Protein AF-0000000067534290 (afdb_homodimer)

Sequence (126 aa):
MSEEKEEIRYILKFYFKKGKNATQAAKKICDVYGHDAVSIRVAQIWFKRFQSGNFNVKDTPRSMSEEKEEIRYILKFYFKKGKNATQAAKKICDVYGHDAVSIRVAQIWFKRFQSGNFNVKDTPRS

Structure (mmCIF, N/CA/C/O backbone):
data_AF-0000000067534290-model_v1
#
loop_
_entity.id
_entity.type
_entity.pdbx_description
1 polymer 'Mos1 transposase HTH domain-containing protein'
#
loop_
_atom_site.group_PDB
_atom_site.id
_atom_site.type_symbol
_atom_site.label_atom_id
_atom_site.label_alt_id
_atom_site.label_comp_id
_atom_site.label_asym_id
_atom_site.label_entity_id
_atom_site.label_seq_id
_atom_site.pdbx_PDB_ins_code
_atom_site.Cartn_x
_atom_site.Cartn_y
_atom_site.Cartn_z
_atom_site.occupancy
_atom_site.B_iso_or_equiv
_atom_site.auth_seq_id
_atom_site.auth_comp_id
_atom_site.auth_asym_id
_atom_site.auth_atom_id
_atom_site.pdbx_PDB_model_num
ATOM 1 N N . MET A 1 1 ? -15.414 -7.402 -4.902 1 58.47 1 MET A N 1
ATOM 2 C CA . MET A 1 1 ? -14 -7.695 -4.723 1 58.47 1 MET A CA 1
ATOM 3 C C . MET A 1 1 ? -13.594 -7.57 -3.258 1 58.47 1 MET A C 1
ATOM 5 O O . MET A 1 1 ? -14.195 -6.789 -2.514 1 58.47 1 MET A O 1
ATOM 9 N N . SER A 1 2 ? -12.75 -8.578 -2.744 1 80.06 2 SER A N 1
ATOM 10 C CA . SER A 1 2 ? -12.438 -8.578 -1.319 1 80.06 2 SER A CA 1
ATOM 11 C C . SER A 1 2 ? -11.516 -7.418 -0.954 1 80.06 2 SER A C 1
ATOM 13 O O . SER A 1 2 ? -10.711 -6.973 -1.777 1 80.06 2 SER A O 1
ATOM 15 N N . GLU A 1 3 ? -11.789 -6.672 0.042 1 82.81 3 GLU A N 1
ATOM 16 C CA . GLU A 1 3 ? -10.984 -5.578 0.58 1 82.81 3 GLU A CA 1
ATOM 17 C C . GLU A 1 3 ? -9.5 -5.957 0.629 1 82.81 3 GLU A C 1
ATOM 19 O O . GLU A 1 3 ? -8.633 -5.109 0.409 1 82.81 3 GLU A O 1
ATOM 24 N N . GLU A 1 4 ? -9.273 -7.227 0.744 1 88.12 4 GLU A N 1
ATOM 25 C CA . GLU A 1 4 ? -7.898 -7.703 0.826 1 88.12 4 GLU A CA 1
ATOM 26 C C . GLU A 1 4 ? -7.215 -7.66 -0.538 1 88.12 4 GLU A C 1
ATOM 28 O O . GLU A 1 4 ? -6.043 -7.289 -0.638 1 88.12 4 GLU A O 1
ATOM 33 N N . LYS A 1 5 ? -7.961 -7.969 -1.525 1 89.88 5 LYS A N 1
ATOM 34 C CA . LYS A 1 5 ? -7.41 -7.934 -2.879 1 89.88 5 LYS A CA 1
ATOM 35 C C . LYS A 1 5 ? -7.117 -6.5 -3.316 1 89.88 5 LYS A C 1
ATOM 37 O O . LYS A 1 5 ? -6.07 -6.23 -3.914 1 89.88 5 LYS A O 1
ATOM 42 N N . GLU A 1 6 ? -8.008 -5.672 -2.99 1 90.25 6 GLU A N 1
ATOM 43 C CA . GLU A 1 6 ? -7.82 -4.262 -3.311 1 90.25 6 GLU A CA 1
ATOM 44 C C . GLU A 1 6 ? -6.602 -3.691 -2.59 1 90.25 6 GLU A C 1
ATOM 46 O O . GLU A 1 6 ? -5.82 -2.943 -3.18 1 90.25 6 GLU A O 1
ATOM 51 N N . GLU A 1 7 ? -6.473 -4.09 -1.356 1 93.19 7 GLU A N 1
ATOM 52 C CA . GLU A 1 7 ? -5.332 -3.654 -0.555 1 93.19 7 GLU A CA 1
ATOM 53 C C . GLU A 1 7 ? -4.012 -4.082 -1.194 1 93.19 7 GLU A C 1
ATOM 55 O O . GLU A 1 7 ? -3.098 -3.271 -1.349 1 93.19 7 GLU A O 1
ATOM 60 N N . ILE A 1 8 ? -3.994 -5.301 -1.643 1 95.19 8 ILE A N 1
ATOM 61 C CA . ILE A 1 8 ? -2.789 -5.855 -2.248 1 95.19 8 ILE A CA 1
ATOM 62 C C . ILE A 1 8 ? -2.469 -5.105 -3.539 1 95.19 8 ILE A C 1
ATOM 64 O O . ILE A 1 8 ? -1.307 -4.793 -3.811 1 95.19 8 ILE A O 1
ATOM 68 N N . ARG A 1 9 ? -3.467 -4.785 -4.273 1 95.25 9 ARG A N 1
ATOM 69 C CA . ARG A 1 9 ? -3.262 -4.109 -5.551 1 95.25 9 ARG A CA 1
ATOM 70 C C . ARG A 1 9 ? -2.721 -2.697 -5.344 1 95.25 9 ARG A C 1
ATOM 72 O O . ARG A 1 9 ? -1.865 -2.238 -6.102 1 95.25 9 ARG A O 1
ATOM 79 N N . TYR A 1 10 ? -3.148 -2.016 -4.352 1 95.31 10 TYR A N 1
ATOM 80 C CA . TYR A 1 10 ? -2.637 -0.687 -4.035 1 95.31 10 TYR A CA 1
ATOM 81 C C . TYR A 1 10 ? -1.177 -0.752 -3.604 1 95.31 10 TYR A C 1
ATOM 83 O O . TYR A 1 10 ? -0.377 0.114 -3.965 1 95.31 10 TYR A O 1
ATOM 91 N N . ILE A 1 11 ? -0.901 -1.758 -2.883 1 97 11 ILE A N 1
ATOM 92 C CA . ILE A 1 11 ? 0.476 -1.912 -2.428 1 97 11 ILE A CA 1
ATOM 93 C C . ILE A 1 11 ? 1.379 -2.236 -3.615 1 97 11 ILE A C 1
ATOM 95 O O . ILE A 1 11 ? 2.496 -1.724 -3.711 1 97 11 ILE A O 1
ATOM 99 N N . LEU A 1 12 ? 0.869 -3.047 -4.516 1 97.56 12 LEU A N 1
ATOM 100 C CA . LEU A 1 12 ? 1.621 -3.334 -5.73 1 97.56 12 LEU A CA 1
ATOM 101 C C . LEU A 1 12 ? 1.874 -2.059 -6.527 1 97.56 12 LEU A C 1
ATOM 103 O O . LEU A 1 12 ? 2.98 -1.842 -7.027 1 97.56 12 LEU A O 1
ATOM 107 N N . LYS A 1 13 ? 0.875 -1.287 -6.598 1 96.69 13 LYS A N 1
ATOM 108 C CA . LYS A 1 13 ? 1.002 -0.016 -7.305 1 96.69 13 LYS A CA 1
ATOM 109 C C . LYS A 1 13 ? 2.068 0.866 -6.66 1 96.69 13 LYS A C 1
ATOM 111 O O . LYS A 1 13 ? 2.895 1.459 -7.359 1 96.69 13 LYS A O 1
ATOM 116 N N . PHE A 1 14 ? 2.113 0.908 -5.395 1 96.62 14 PHE A N 1
ATOM 117 C CA . PHE A 1 14 ? 3.086 1.685 -4.633 1 96.62 14 PHE A CA 1
ATOM 118 C C . PHE A 1 14 ? 4.508 1.239 -4.957 1 96.62 14 PHE A C 1
ATOM 120 O O . PHE A 1 14 ? 5.383 2.07 -5.211 1 96.62 14 PHE A O 1
ATOM 127 N N . TYR A 1 15 ? 4.691 -0.049 -5 1 97.69 15 TYR A N 1
ATOM 128 C CA . TYR A 1 15 ? 6.027 -0.564 -5.27 1 97.69 15 TYR A CA 1
ATOM 129 C C . TYR A 1 15 ? 6.406 -0.36 -6.73 1 97.69 15 TYR A C 1
ATOM 131 O O . TYR A 1 15 ? 7.578 -0.147 -7.051 1 97.69 15 TYR A O 1
ATOM 139 N N . PHE A 1 16 ? 5.418 -0.405 -7.562 1 97.5 16 PHE A N 1
ATOM 140 C CA . PHE A 1 16 ? 5.688 -0.1 -8.969 1 97.5 16 PHE A CA 1
ATOM 141 C C . PHE A 1 16 ? 6.191 1.329 -9.117 1 97.5 16 PHE A C 1
ATOM 143 O O . PHE A 1 16 ? 7.203 1.565 -9.781 1 97.5 16 PHE A O 1
ATOM 150 N N . LYS A 1 17 ? 5.539 2.207 -8.391 1 96.12 17 LYS A N 1
ATOM 151 C CA . LYS A 1 17 ? 5.914 3.615 -8.469 1 96.12 17 LYS A CA 1
ATOM 152 C C . LYS A 1 17 ? 7.258 3.863 -7.785 1 96.12 17 LYS A C 1
ATOM 154 O O . LYS A 1 17 ? 7.992 4.773 -8.164 1 96.12 17 LYS A O 1
ATOM 159 N N . LYS A 1 18 ? 7.492 3.08 -6.824 1 96.38 18 LYS A N 1
ATOM 160 C CA . LYS A 1 18 ? 8.75 3.201 -6.102 1 96.38 18 LYS A CA 1
ATOM 161 C C . LYS A 1 18 ? 9.922 2.693 -6.941 1 96.38 18 LYS A C 1
ATOM 163 O O . LYS A 1 18 ? 11.086 2.93 -6.609 1 96.38 18 LYS A O 1
ATOM 168 N N . GLY A 1 19 ? 9.594 1.912 -7.961 1 96.56 19 GLY A N 1
ATOM 169 C CA . GLY A 1 19 ? 10.633 1.447 -8.867 1 96.56 19 GLY A CA 1
ATOM 170 C C . GLY A 1 19 ? 11.078 0.025 -8.586 1 96.56 19 GLY A C 1
ATOM 171 O O . GLY A 1 19 ? 12.156 -0.389 -9.016 1 96.56 19 GLY A O 1
ATOM 172 N N . LYS A 1 20 ? 10.32 -0.656 -7.82 1 97.25 20 LYS A N 1
ATOM 173 C CA . LYS A 1 20 ? 10.617 -2.064 -7.578 1 97.25 20 LYS A CA 1
ATOM 174 C C . LYS A 1 20 ? 10.078 -2.943 -8.703 1 97.25 20 LYS A C 1
ATOM 176 O O . LYS A 1 20 ? 9.242 -2.502 -9.492 1 97.25 20 LYS A O 1
ATOM 181 N N . ASN A 1 21 ? 10.641 -4.207 -8.766 1 97.81 21 ASN A N 1
ATOM 182 C CA . ASN A 1 21 ? 10.078 -5.145 -9.734 1 97.81 21 ASN A CA 1
ATOM 183 C C . ASN A 1 21 ? 9.016 -6.039 -9.094 1 97.81 21 ASN A C 1
ATOM 185 O O . ASN A 1 21 ? 8.812 -6 -7.879 1 97.81 21 ASN A O 1
ATOM 189 N N . ALA A 1 22 ? 8.328 -6.789 -9.875 1 97.94 22 ALA A N 1
ATOM 190 C CA . ALA A 1 22 ? 7.188 -7.586 -9.43 1 97.94 22 ALA A CA 1
ATOM 191 C C . ALA A 1 22 ? 7.609 -8.609 -8.383 1 97.94 22 ALA A C 1
ATOM 193 O O . ALA A 1 22 ? 6.895 -8.844 -7.406 1 97.94 22 ALA A O 1
ATOM 194 N N . THR A 1 23 ? 8.75 -9.172 -8.578 1 98.31 23 THR A N 1
ATOM 195 C CA . THR A 1 23 ? 9.242 -10.195 -7.66 1 98.31 23 THR A CA 1
ATOM 196 C C . THR A 1 23 ? 9.547 -9.586 -6.293 1 98.31 23 THR A C 1
ATOM 198 O O . THR A 1 23 ? 9.156 -10.141 -5.262 1 98.31 23 THR A O 1
ATOM 201 N N . GLN A 1 24 ? 10.172 -8.531 -6.266 1 98.25 24 GLN A N 1
ATOM 202 C CA . GLN A 1 24 ? 10.484 -7.832 -5.02 1 98.25 24 GLN A CA 1
ATOM 203 C C . GLN A 1 24 ? 9.219 -7.395 -4.301 1 98.25 24 GLN A C 1
ATOM 205 O O . GLN A 1 24 ? 9.109 -7.531 -3.08 1 98.25 24 GLN A O 1
ATOM 210 N N . ALA A 1 25 ? 8.336 -6.875 -5.109 1 98.12 25 ALA A N 1
ATOM 211 C CA . ALA A 1 25 ? 7.082 -6.41 -4.527 1 98.12 25 ALA A CA 1
ATOM 212 C C . ALA A 1 25 ? 6.32 -7.562 -3.871 1 98.12 25 ALA A C 1
ATOM 214 O O . ALA A 1 25 ? 5.852 -7.438 -2.738 1 98.12 25 ALA A O 1
ATOM 215 N N . ALA A 1 26 ? 6.23 -8.695 -4.551 1 97.94 26 ALA A N 1
ATOM 216 C CA . ALA A 1 26 ? 5.543 -9.867 -4.02 1 97.94 26 ALA A CA 1
ATOM 217 C C . ALA A 1 26 ? 6.191 -10.344 -2.725 1 97.94 26 ALA A C 1
ATOM 219 O O . ALA A 1 26 ? 5.5 -10.672 -1.757 1 97.94 26 ALA A O 1
ATOM 220 N N . LYS A 1 27 ? 7.441 -10.328 -2.715 1 97.81 27 LYS A N 1
ATOM 221 C CA . LYS A 1 27 ? 8.172 -10.75 -1.522 1 97.81 27 LYS A CA 1
ATOM 222 C C . LYS A 1 27 ? 7.875 -9.828 -0.343 1 97.81 27 LYS A C 1
ATOM 224 O O . LYS A 1 27 ? 7.617 -10.297 0.768 1 97.81 27 LYS A O 1
ATOM 229 N N . LYS A 1 28 ? 7.922 -8.578 -0.582 1 97.06 28 LYS A N 1
ATOM 230 C CA . LYS A 1 28 ? 7.684 -7.602 0.477 1 97.06 28 LYS A CA 1
ATOM 231 C C . LYS A 1 28 ? 6.273 -7.73 1.039 1 97.06 28 LYS A C 1
ATOM 233 O O . LYS A 1 28 ? 6.066 -7.609 2.248 1 97.06 28 LYS A O 1
ATOM 238 N N . ILE A 1 29 ? 5.359 -7.945 0.169 1 97.5 29 ILE A N 1
ATOM 239 C CA . ILE A 1 29 ? 3.971 -8.102 0.592 1 97.5 29 ILE A CA 1
ATOM 240 C C . ILE A 1 29 ? 3.82 -9.391 1.396 1 97.5 29 ILE A C 1
ATOM 242 O O . ILE A 1 29 ? 3.182 -9.398 2.451 1 97.5 29 ILE A O 1
ATOM 246 N N . CYS A 1 30 ? 4.43 -10.461 0.954 1 97.75 30 CYS A N 1
ATOM 247 C CA . CYS A 1 30 ? 4.344 -11.742 1.641 1 97.75 30 CYS A CA 1
ATOM 248 C C . CYS A 1 30 ? 5.02 -11.68 3.006 1 97.75 30 CYS A C 1
ATOM 250 O O . CYS A 1 30 ? 4.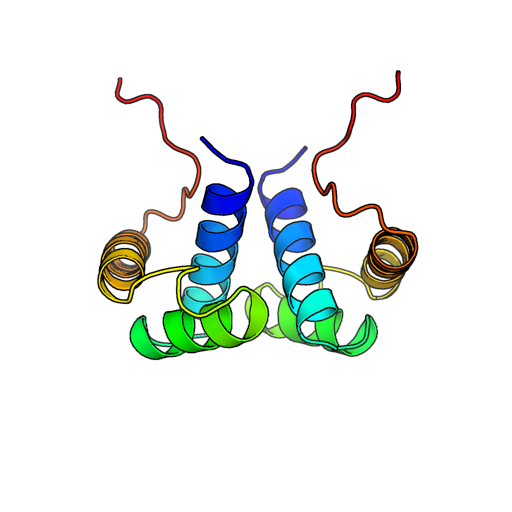59 -12.344 3.947 1 97.75 30 CYS A O 1
ATOM 252 N N . ASP A 1 31 ? 6.023 -10.852 3.064 1 97 31 ASP A N 1
ATOM 253 C CA . ASP A 1 31 ? 6.707 -10.672 4.34 1 97 31 ASP A CA 1
ATOM 254 C C . ASP A 1 31 ? 5.762 -10.094 5.391 1 97 31 ASP A C 1
ATOM 256 O O . ASP A 1 31 ? 5.918 -10.359 6.586 1 97 31 ASP A O 1
ATOM 260 N N . VAL A 1 32 ? 4.805 -9.367 4.973 1 96.31 32 VAL A N 1
ATOM 261 C CA . VAL A 1 32 ? 3.924 -8.656 5.891 1 96.31 32 VAL A CA 1
ATOM 262 C C . VAL A 1 32 ? 2.621 -9.438 6.066 1 96.31 32 VAL A C 1
ATOM 264 O O . VAL A 1 32 ? 2.148 -9.625 7.188 1 96.31 32 VAL A O 1
ATOM 267 N N . TYR A 1 33 ? 2.086 -9.992 5.012 1 95.69 33 TYR A N 1
ATOM 268 C CA . TYR A 1 33 ? 0.741 -10.555 5.047 1 95.69 33 TYR A CA 1
ATOM 269 C C . TYR A 1 33 ? 0.788 -12.078 5.047 1 95.69 33 TYR A C 1
ATOM 271 O O . TYR A 1 33 ? -0.23 -12.734 5.273 1 95.69 33 TYR A O 1
ATOM 279 N N . GLY A 1 34 ? 1.915 -12.617 4.754 1 94.88 34 GLY A N 1
ATOM 280 C CA . GLY A 1 34 ? 2.053 -14.062 4.707 1 94.88 34 GLY A CA 1
ATOM 281 C C . GLY A 1 34 ? 2.449 -14.578 3.338 1 94.88 34 GLY A C 1
ATOM 282 O O . GLY A 1 34 ? 2.197 -13.922 2.324 1 94.88 34 GLY A O 1
ATOM 283 N N . HIS A 1 35 ? 2.867 -15.75 3.246 1 92.12 35 HIS A N 1
ATOM 284 C CA . HIS A 1 35 ? 3.475 -16.312 2.047 1 92.12 35 HIS A CA 1
ATOM 285 C C . HIS A 1 35 ? 2.439 -16.5 0.941 1 92.12 35 HIS A C 1
ATOM 287 O O . HIS A 1 35 ? 2.779 -16.484 -0.244 1 92.12 35 HIS A O 1
ATOM 293 N N . ASP A 1 36 ? 1.196 -16.484 1.298 1 93.06 36 ASP A N 1
ATOM 294 C CA . ASP A 1 36 ? 0.162 -16.766 0.307 1 93.06 36 ASP A CA 1
ATOM 295 C C . ASP A 1 36 ? -0.613 -15.5 -0.051 1 93.06 36 ASP A C 1
ATOM 297 O O . ASP A 1 36 ? -1.664 -15.57 -0.692 1 93.06 36 AS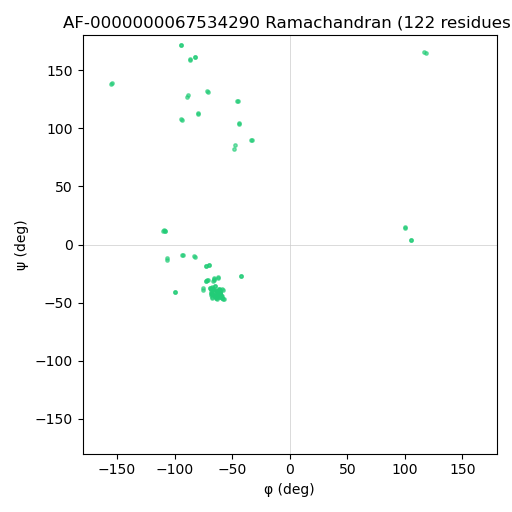P A O 1
ATOM 301 N N . ALA A 1 37 ? -0.047 -14.406 0.405 1 95.44 37 ALA A N 1
ATOM 302 C CA . ALA A 1 37 ? -0.779 -13.156 0.201 1 95.44 37 ALA A CA 1
ATOM 303 C C . ALA A 1 37 ? -0.879 -12.812 -1.282 1 95.44 37 ALA A C 1
ATOM 305 O O . ALA A 1 37 ? -1.924 -12.352 -1.752 1 95.44 37 ALA A O 1
ATOM 306 N N . VAL A 1 38 ? 0.201 -12.953 -2.066 1 96.94 38 VAL A N 1
ATOM 307 C CA . VAL A 1 38 ? 0.198 -12.68 -3.5 1 96.94 38 VAL A CA 1
ATOM 308 C C . VAL A 1 38 ? 1.288 -13.5 -4.184 1 96.94 38 VAL A C 1
ATOM 310 O O . VAL A 1 38 ? 2.395 -13.633 -3.658 1 96.94 38 VAL A O 1
ATOM 313 N N . SER A 1 39 ? 0.939 -14.016 -5.312 1 97.19 39 SER A N 1
ATOM 314 C CA . SER A 1 39 ? 1.923 -14.75 -6.102 1 97.19 39 SER A CA 1
ATOM 315 C C . SER A 1 39 ? 2.719 -13.812 -7.004 1 97.19 39 SER A C 1
ATOM 317 O O . SER A 1 39 ? 2.246 -12.727 -7.348 1 97.19 39 SER A O 1
ATOM 319 N N . ILE A 1 40 ? 3.781 -14.297 -7.363 1 97.31 40 ILE A N 1
ATOM 320 C CA . ILE A 1 40 ? 4.609 -13.555 -8.305 1 97.31 40 ILE A CA 1
ATOM 321 C C . ILE A 1 40 ? 3.85 -13.352 -9.617 1 97.31 40 ILE A C 1
ATOM 323 O O . ILE A 1 40 ? 3.91 -12.281 -10.219 1 97.31 40 ILE A O 1
ATOM 327 N N . ARG A 1 41 ? 3.137 -14.375 -10.008 1 97.38 41 ARG A N 1
ATOM 328 C CA . ARG A 1 41 ? 2.359 -14.312 -11.242 1 97.38 41 ARG A CA 1
ATOM 329 C C . ARG A 1 41 ? 1.349 -13.172 -11.188 1 97.38 41 ARG A C 1
ATOM 331 O O . ARG A 1 41 ? 1.25 -12.383 -12.133 1 97.38 41 ARG A O 1
ATOM 338 N N . VAL A 1 42 ? 0.686 -13.078 -10.141 1 96.56 42 VAL A N 1
ATOM 339 C CA . VAL A 1 42 ? -0.309 -12.023 -9.961 1 96.56 42 VAL A CA 1
ATOM 340 C C . VAL A 1 42 ? 0.377 -10.664 -9.953 1 96.56 42 VAL A C 1
ATOM 342 O O . VAL A 1 42 ? -0.069 -9.734 -10.625 1 96.56 42 VAL A O 1
ATOM 345 N N . ALA A 1 43 ? 1.47 -10.586 -9.234 1 97.88 43 ALA A N 1
ATOM 346 C CA . ALA A 1 43 ? 2.213 -9.328 -9.195 1 97.88 43 ALA A CA 1
ATOM 347 C C . ALA A 1 43 ? 2.65 -8.906 -10.594 1 97.88 43 ALA A C 1
ATOM 349 O O . ALA A 1 43 ? 2.545 -7.734 -10.961 1 97.88 43 ALA A O 1
ATOM 350 N N . GLN A 1 44 ? 3.035 -9.844 -11.391 1 98.25 44 GLN A N 1
ATOM 351 C CA . GLN A 1 44 ? 3.496 -9.562 -12.742 1 98.25 44 GLN A CA 1
ATOM 352 C C . GLN A 1 44 ? 2.352 -9.062 -13.617 1 98.25 44 GLN A C 1
ATOM 354 O O . GLN A 1 44 ? 2.543 -8.164 -14.445 1 98.25 44 GLN A O 1
ATOM 359 N N . ILE A 1 45 ? 1.304 -9.68 -13.5 1 97.06 45 ILE A N 1
ATOM 360 C CA . ILE A 1 45 ? 0.137 -9.273 -14.273 1 97.06 45 ILE A CA 1
ATOM 361 C C . ILE A 1 45 ? -0.198 -7.816 -13.984 1 97.06 45 ILE A C 1
ATOM 363 O O . ILE A 1 45 ? -0.389 -7.02 -14.906 1 97.06 45 ILE A O 1
ATOM 367 N N . TRP A 1 46 ? -0.24 -7.41 -12.781 1 96.69 46 TRP A N 1
ATOM 368 C CA . TRP A 1 46 ? -0.575 -6.043 -12.398 1 96.69 46 TRP A CA 1
ATOM 369 C C . TRP A 1 46 ? 0.53 -5.078 -12.812 1 96.69 46 TRP A C 1
ATOM 371 O O . TRP A 1 46 ? 0.253 -3.957 -13.242 1 96.69 46 TRP A O 1
ATOM 381 N N . PHE A 1 47 ? 1.718 -5.5 -12.695 1 97.31 47 PHE A N 1
ATOM 382 C CA . PHE A 1 47 ? 2.828 -4.652 -13.109 1 97.31 47 PHE A CA 1
ATOM 383 C C . PHE A 1 47 ? 2.76 -4.363 -14.602 1 97.31 47 PHE A C 1
ATOM 385 O O . PHE A 1 47 ? 3.088 -3.258 -15.039 1 97.31 47 PHE A O 1
ATOM 392 N N . LYS A 1 48 ? 2.408 -5.371 -15.359 1 97.06 48 LYS A N 1
ATOM 393 C CA . LYS A 1 48 ? 2.23 -5.16 -16.797 1 97.06 48 LYS A CA 1
ATOM 394 C C . LYS A 1 48 ? 1.127 -4.141 -17.062 1 97.06 48 LYS A C 1
ATOM 396 O O . LYS A 1 48 ? 1.266 -3.287 -17.938 1 97.06 48 LYS A O 1
ATOM 401 N N . ARG A 1 49 ? 0.135 -4.23 -16.312 1 95.5 49 ARG A N 1
ATOM 402 C CA . ARG A 1 49 ? -0.96 -3.271 -16.438 1 95.5 49 ARG A CA 1
ATOM 403 C C . ARG A 1 49 ? -0.493 -1.86 -16.094 1 95.5 49 ARG A C 1
ATOM 405 O O . ARG A 1 49 ? -0.808 -0.908 -16.812 1 95.5 49 ARG A O 1
ATOM 412 N N . PHE A 1 50 ? 0.213 -1.729 -15.07 1 96.44 50 PHE A N 1
ATOM 413 C CA . PHE A 1 50 ? 0.729 -0.429 -14.664 1 96.44 50 PHE A CA 1
ATOM 414 C C . PHE A 1 50 ? 1.714 0.112 -15.688 1 96.44 50 PHE A C 1
ATOM 416 O O . PHE A 1 50 ? 1.762 1.319 -15.938 1 96.44 50 PHE A O 1
ATOM 423 N N . GLN A 1 51 ? 2.455 -0.752 -16.266 1 96.5 51 GLN A N 1
ATOM 424 C CA . GLN A 1 51 ? 3.43 -0.367 -17.281 1 96.5 51 GLN A CA 1
ATOM 425 C C . GLN A 1 51 ? 2.742 0.191 -18.531 1 96.5 51 GLN A C 1
ATOM 427 O O . GLN A 1 51 ? 3.287 1.062 -19.203 1 96.5 51 GLN A O 1
ATOM 432 N N . SER A 1 52 ? 1.531 -0.276 -18.766 1 95.75 52 SER A N 1
ATOM 433 C CA . SER A 1 52 ? 0.776 0.168 -19.938 1 95.75 52 SER A CA 1
ATOM 434 C C . SER A 1 52 ? 0.074 1.495 -19.672 1 95.75 52 SER A C 1
ATOM 436 O O . SER A 1 52 ? -0.513 2.086 -20.578 1 95.75 52 SER A O 1
ATOM 438 N N . GLY A 1 53 ? 0.067 1.924 -18.438 1 93.31 53 GLY A N 1
ATOM 439 C CA . GLY A 1 53 ? -0.504 3.215 -18.094 1 93.31 53 GLY A CA 1
ATOM 440 C C . GLY A 1 53 ? -1.855 3.105 -17.406 1 93.31 53 GLY A C 1
ATOM 441 O O . GLY A 1 53 ? -2.494 4.121 -17.125 1 93.31 53 GLY A O 1
ATOM 442 N N . ASN A 1 54 ? -2.217 1.806 -17.172 1 91.94 54 ASN A N 1
ATOM 443 C CA . ASN A 1 54 ? -3.471 1.578 -16.453 1 91.94 54 ASN A CA 1
ATOM 444 C C . ASN A 1 54 ? -3.242 1.414 -14.953 1 91.94 54 ASN A C 1
ATOM 446 O O . ASN A 1 54 ? -2.869 0.333 -14.5 1 91.94 54 ASN A O 1
ATOM 450 N N . PHE A 1 55 ? -3.592 2.348 -14.141 1 90.38 55 PHE A N 1
ATOM 451 C CA . PHE A 1 55 ? -3.318 2.324 -12.711 1 90.38 55 PHE A CA 1
ATOM 452 C C . PHE A 1 55 ? -4.605 2.123 -11.914 1 90.38 55 PHE A C 1
ATOM 454 O O . PHE A 1 55 ? -4.633 2.332 -10.703 1 90.38 55 PHE A O 1
ATOM 461 N N . ASN A 1 56 ? -5.645 1.771 -12.609 1 88.19 56 ASN A N 1
ATOM 462 C CA . ASN A 1 56 ? -6.902 1.526 -11.906 1 88.19 56 ASN A CA 1
ATOM 463 C C . ASN A 1 56 ? -6.918 0.147 -11.258 1 88.19 56 ASN A C 1
ATOM 465 O O . ASN A 1 56 ? -6.863 -0.872 -11.945 1 88.19 56 ASN A O 1
ATOM 469 N N . VAL A 1 57 ? -6.914 0.197 -9.992 1 88.56 57 VAL A N 1
ATOM 470 C CA . VAL A 1 57 ? -6.809 -1.063 -9.266 1 88.56 57 VAL A CA 1
ATOM 471 C C . VAL A 1 57 ? -8.203 -1.593 -8.938 1 88.56 57 VAL A C 1
ATOM 473 O O . VAL A 1 57 ? -8.352 -2.693 -8.406 1 88.56 57 VAL A O 1
ATOM 476 N N . LYS A 1 58 ? -9.266 -0.749 -9.195 1 79.06 58 LYS A N 1
ATOM 477 C CA . LYS A 1 58 ? -10.633 -1.192 -8.922 1 79.06 58 LYS A CA 1
ATOM 478 C C . LYS A 1 58 ? -11.234 -1.899 -10.133 1 79.06 58 LYS A C 1
ATOM 480 O O . LYS A 1 58 ? -10.906 -1.569 -11.273 1 79.06 58 LYS A O 1
ATOM 485 N N . ASP A 1 59 ? -11.781 -3.164 -9.961 1 65.94 59 ASP A N 1
ATOM 486 C CA . ASP A 1 59 ? -12.367 -3.947 -11.047 1 65.94 59 ASP A CA 1
ATOM 487 C C . ASP A 1 59 ? -13.32 -3.098 -11.883 1 65.94 59 ASP A C 1
ATOM 489 O O . ASP A 1 59 ? -14.25 -2.486 -11.352 1 65.94 59 ASP A O 1
ATOM 493 N N . THR A 1 60 ? -12.781 -2.408 -12.836 1 55.03 60 THR A N 1
ATOM 494 C CA . THR A 1 60 ? -13.789 -1.841 -13.734 1 55.03 60 THR A CA 1
ATOM 495 C C . THR A 1 60 ? -14.836 -2.887 -14.102 1 55.03 60 THR A C 1
ATOM 497 O O . THR A 1 60 ? -14.531 -4.078 -14.188 1 55.03 60 THR A O 1
ATOM 500 N N . PRO A 1 61 ? -16.219 -2.527 -13.789 1 50.09 61 PRO A N 1
ATOM 501 C CA . PRO A 1 61 ? -17.219 -3.42 -14.367 1 50.09 61 PRO A CA 1
ATOM 502 C C . PRO A 1 61 ? -16.922 -3.785 -15.82 1 50.09 61 PRO A C 1
ATOM 504 O O . PRO A 1 61 ? -16.422 -2.947 -16.578 1 50.09 61 PRO A O 1
ATOM 507 N N . ARG A 1 62 ? -16.406 -5.039 -16.047 1 45 62 ARG A N 1
ATOM 508 C CA . ARG A 1 62 ? -16.5 -5.414 -17.453 1 45 62 ARG A CA 1
ATOM 509 C C . ARG A 1 62 ? -17.75 -4.84 -18.094 1 45 62 ARG A C 1
ATOM 511 O O . ARG A 1 62 ? -18.859 -5.031 -17.594 1 45 62 ARG A O 1
ATOM 518 N N . SER A 1 63 ? -17.641 -3.625 -18.656 1 36.22 63 SER A N 1
ATOM 519 C CA . SER A 1 63 ? -18.797 -3.43 -19.516 1 36.22 63 SER A CA 1
ATOM 520 C C . SER A 1 63 ? -19.172 -4.719 -20.234 1 36.22 63 SER A C 1
ATOM 522 O O . SER A 1 63 ? -18.297 -5.508 -20.609 1 36.22 63 SER A O 1
ATOM 524 N N . MET B 1 1 ? -15.109 9.523 -1.229 1 58.22 1 MET B N 1
ATOM 525 C CA . MET B 1 1 ? -13.703 9.609 -0.845 1 58.22 1 MET B CA 1
ATOM 526 C C . MET B 1 1 ? -12.797 9.383 -2.049 1 58.22 1 MET B C 1
ATOM 528 O O . MET B 1 1 ? -13.164 8.672 -2.984 1 58.22 1 MET B O 1
ATOM 532 N N . SER B 1 2 ? -11.703 10.258 -2.176 1 79.75 2 SER B N 1
ATOM 533 C CA . SER B 1 2 ? -10.891 10.18 -3.385 1 79.75 2 SER B CA 1
ATOM 534 C C . SER B 1 2 ? -10.047 8.914 -3.404 1 79.75 2 SER B C 1
ATOM 536 O O . SER B 1 2 ? -9.672 8.398 -2.35 1 79.75 2 SER B O 1
ATOM 538 N N . GLU B 1 3 ? -10.016 8.18 -4.445 1 82.81 3 GLU B N 1
ATOM 539 C CA . GLU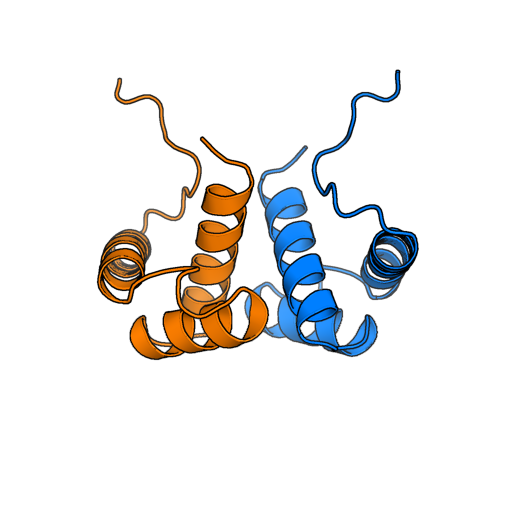 B 1 3 ? -9.203 6.988 -4.668 1 82.81 3 GLU B CA 1
ATOM 540 C C . GLU B 1 3 ? -7.781 7.184 -4.156 1 82.81 3 GLU B C 1
ATOM 542 O O . GLU B 1 3 ? -7.168 6.246 -3.645 1 82.81 3 GLU B O 1
ATOM 547 N N . GLU B 1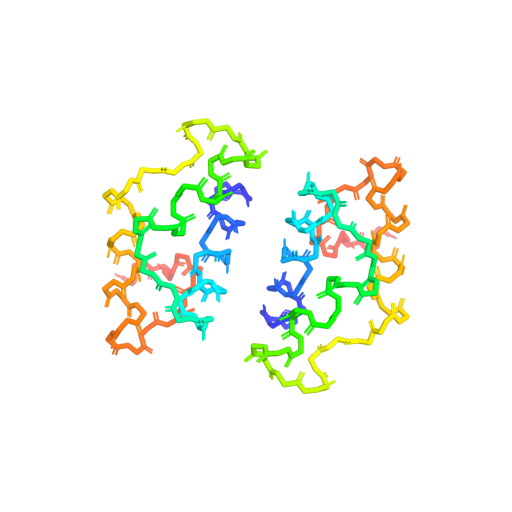 4 ? -7.387 8.414 -4.141 1 87.94 4 GLU B N 1
ATOM 548 C CA . GLU B 1 4 ? -6.031 8.727 -3.695 1 87.94 4 GLU B CA 1
ATOM 549 C C . GLU B 1 4 ? -5.914 8.625 -2.176 1 87.94 4 GLU B C 1
ATOM 551 O O . GLU B 1 4 ? -4.91 8.133 -1.657 1 87.94 4 GLU B O 1
ATOM 556 N N . LYS B 1 5 ? -6.922 9.055 -1.524 1 90 5 LYS B N 1
ATOM 557 C CA . LYS B 1 5 ? -6.922 8.992 -0.065 1 90 5 LYS B CA 1
ATOM 558 C C . LYS B 1 5 ? -6.984 7.543 0.418 1 90 5 LYS B C 1
ATOM 560 O O . LYS B 1 5 ? -6.277 7.164 1.357 1 90 5 LYS B O 1
ATOM 565 N N . GLU B 1 6 ? -7.773 6.82 -0.231 1 90.25 6 GLU B N 1
ATOM 566 C CA . GLU B 1 6 ? -7.883 5.402 0.104 1 90.25 6 GLU B CA 1
ATOM 567 C C . GLU B 1 6 ? -6.562 4.676 -0.123 1 90.25 6 GLU B C 1
ATOM 569 O O . GLU B 1 6 ? -6.152 3.852 0.698 1 90.25 6 GLU B O 1
ATOM 574 N N . GLU B 1 7 ? -5.949 5.02 -1.216 1 93.25 7 GLU B N 1
ATOM 575 C CA . GLU B 1 7 ? -4.648 4.438 -1.546 1 93.25 7 GLU B CA 1
ATOM 576 C C . GLU B 1 7 ? -3.625 4.719 -0.452 1 93.25 7 GLU B C 1
ATOM 578 O O . GLU B 1 7 ? -2.936 3.809 0.012 1 93.25 7 GLU B O 1
ATOM 583 N N . ILE B 1 8 ? -3.627 5.934 -0 1 95.19 8 ILE B N 1
ATOM 584 C CA . ILE B 1 8 ? -2.676 6.355 1.023 1 95.19 8 ILE B CA 1
ATOM 585 C C . ILE B 1 8 ? -2.949 5.602 2.322 1 95.19 8 ILE B C 1
ATOM 587 O O . ILE B 1 8 ? -2.018 5.164 3 1 95.19 8 ILE B O 1
ATOM 591 N N . ARG B 1 9 ? -4.18 5.422 2.629 1 95.25 9 ARG B N 1
ATOM 592 C CA . ARG B 1 9 ? -4.543 4.754 3.873 1 95.25 9 ARG B CA 1
ATOM 593 C C . ARG B 1 9 ? -4.137 3.283 3.848 1 95.25 9 ARG B C 1
ATOM 595 O O . ARG B 1 9 ? -3.686 2.742 4.859 1 95.25 9 ARG B O 1
ATOM 602 N N . TYR B 1 10 ? -4.234 2.637 2.754 1 95.38 10 TYR B N 1
ATOM 603 C CA . TYR B 1 10 ? -3.803 1.252 2.615 1 95.38 10 TYR B CA 1
ATOM 604 C C . TYR B 1 10 ? -2.291 1.137 2.764 1 95.38 10 TYR B C 1
ATOM 606 O O . TYR B 1 10 ? -1.791 0.194 3.383 1 95.38 10 TYR B O 1
ATOM 614 N N . ILE B 1 11 ? -1.652 2.08 2.227 1 97.06 11 ILE B N 1
ATOM 615 C CA . ILE B 1 11 ? -0.197 2.066 2.322 1 97.06 11 ILE B CA 1
ATOM 616 C C . ILE B 1 11 ? 0.228 2.307 3.77 1 97.06 11 ILE B C 1
ATOM 618 O O . ILE B 1 11 ? 1.16 1.67 4.266 1 97.06 11 ILE B O 1
ATOM 622 N N . LEU B 1 12 ? -0.485 3.205 4.426 1 97.62 12 LEU B N 1
ATOM 623 C CA . LEU B 1 12 ? -0.214 3.428 5.84 1 97.62 12 LEU B CA 1
ATOM 624 C C . LEU B 1 12 ? -0.43 2.148 6.645 1 97.62 12 LEU B C 1
ATOM 626 O O . LEU B 1 12 ? 0.375 1.813 7.516 1 97.62 12 LEU B O 1
ATOM 630 N N . LYS B 1 13 ? -1.453 1.494 6.312 1 96.88 13 LYS B N 1
ATOM 631 C CA . LYS B 1 13 ? -1.746 0.232 6.984 1 96.88 13 LYS B CA 1
ATOM 632 C C . LYS B 1 13 ? -0.625 -0.78 6.766 1 96.88 13 LYS B C 1
ATOM 634 O O . LYS B 1 13 ? -0.192 -1.448 7.707 1 96.88 13 LYS B O 1
ATOM 639 N N . PHE B 1 14 ? -0.142 -0.836 5.609 1 96.69 14 PHE B N 1
ATOM 640 C CA . PHE B 1 14 ? 0.946 -1.738 5.25 1 96.69 14 PHE B CA 1
ATOM 641 C C . PHE B 1 14 ? 2.186 -1.453 6.09 1 96.69 14 PHE B C 1
ATOM 643 O O . PHE B 1 14 ? 2.799 -2.373 6.633 1 96.69 14 PHE B O 1
ATOM 650 N N . TYR B 1 15 ? 2.51 -0.206 6.234 1 97.81 15 TYR B N 1
ATOM 651 C CA . TYR B 1 15 ? 3.701 0.157 6.992 1 97.81 15 TYR B CA 1
ATOM 652 C C . TYR B 1 15 ? 3.484 -0.061 8.484 1 97.81 15 TYR B C 1
ATOM 654 O O . TYR B 1 15 ? 4.422 -0.399 9.211 1 97.81 15 TYR B O 1
ATOM 662 N N . PHE B 1 16 ? 2.256 0.12 8.898 1 97.5 16 PHE B N 1
ATOM 663 C CA . PHE B 1 16 ? 1.946 -0.185 10.289 1 97.5 16 PHE B CA 1
ATOM 664 C C . PHE B 1 16 ? 2.188 -1.66 10.586 1 97.5 16 PHE B C 1
ATOM 666 O O . PHE B 1 16 ? 2.846 -2 11.57 1 97.5 16 PHE B O 1
ATOM 673 N N . LYS B 1 17 ? 1.757 -2.469 9.648 1 96.19 17 LYS B N 1
ATOM 674 C CA . LYS B 1 17 ? 1.912 -3.91 9.82 1 96.19 17 LYS B CA 1
ATOM 675 C C . LYS B 1 17 ? 3.375 -4.328 9.688 1 96.19 17 LYS B C 1
ATOM 677 O O . LYS B 1 17 ? 3.805 -5.309 10.289 1 96.19 17 LYS B O 1
ATOM 682 N N . LYS B 1 18 ? 4.043 -3.586 8.906 1 96.38 18 LYS B N 1
ATOM 683 C CA . LYS B 1 18 ? 5.461 -3.863 8.703 1 96.38 18 LYS B CA 1
ATOM 684 C C . LYS B 1 18 ? 6.277 -3.477 9.93 1 96.38 18 LYS B C 1
ATOM 686 O O . LYS B 1 18 ? 7.445 -3.848 10.047 1 96.38 18 LYS B O 1
ATOM 691 N N . GLY B 1 19 ? 5.691 -2.656 10.766 1 96.5 19 GLY B N 1
ATOM 692 C CA . GLY B 1 19 ? 6.355 -2.295 12.008 1 96.5 19 GLY B CA 1
ATOM 693 C C . GLY B 1 19 ? 7.039 -0.941 11.945 1 96.5 19 GLY B C 1
ATOM 694 O O . GLY B 1 19 ? 7.922 -0.648 12.75 1 96.5 19 GLY B O 1
ATOM 695 N N . LYS B 1 20 ? 6.707 -0.2 10.969 1 97.25 20 LYS B N 1
ATOM 696 C CA . LYS B 1 20 ? 7.238 1.158 10.883 1 97.25 20 LYS B CA 1
ATOM 697 C C . LYS B 1 20 ? 6.426 2.119 11.75 1 97.25 20 LYS B C 1
ATOM 699 O O . LYS B 1 20 ? 5.305 1.8 12.156 1 97.25 20 LYS B O 1
ATOM 704 N N . ASN B 1 21 ? 7.066 3.309 12.047 1 97.81 21 ASN B N 1
ATOM 705 C CA . ASN B 1 21 ? 6.297 4.324 12.758 1 97.81 21 ASN B CA 1
ATOM 706 C C . ASN B 1 21 ? 5.66 5.32 11.789 1 97.81 21 ASN B C 1
ATOM 708 O O . ASN B 1 21 ? 5.918 5.277 10.586 1 97.81 21 ASN B O 1
ATOM 712 N N . ALA B 1 22 ? 4.805 6.184 12.273 1 98 22 ALA B N 1
ATOM 713 C CA . ALA B 1 22 ? 4.012 7.098 11.461 1 98 22 ALA B CA 1
ATOM 714 C C . ALA B 1 22 ? 4.91 8.039 10.664 1 98 22 ALA B C 1
ATOM 716 O O . ALA B 1 22 ? 4.641 8.32 9.492 1 98 22 ALA B O 1
ATOM 717 N N . THR B 1 23 ? 5.957 8.461 11.281 1 98.31 23 THR B N 1
ATOM 718 C CA . THR B 1 23 ? 6.871 9.398 10.633 1 98.31 23 THR B CA 1
ATOM 719 C C . THR B 1 23 ? 7.586 8.727 9.461 1 98.31 23 THR B C 1
ATOM 721 O O . THR B 1 23 ? 7.676 9.305 8.375 1 98.31 23 THR B O 1
ATOM 724 N N . GLN B 1 24 ? 8.047 7.602 9.633 1 98.25 24 GLN B N 1
ATOM 725 C CA . GLN B 1 24 ? 8.711 6.844 8.578 1 98.25 24 GLN B CA 1
ATOM 726 C C . GLN B 1 24 ? 7.758 6.543 7.43 1 98.25 24 GLN B C 1
ATOM 728 O O . GLN B 1 24 ? 8.133 6.668 6.262 1 98.25 24 GLN B O 1
ATOM 733 N N . ALA B 1 25 ? 6.594 6.145 7.848 1 98.19 25 ALA B N 1
ATOM 734 C CA . ALA B 1 25 ? 5.602 5.82 6.828 1 98.19 25 ALA B CA 1
ATOM 735 C C . ALA B 1 25 ? 5.277 7.035 5.965 1 98.19 25 ALA B C 1
ATOM 737 O O . ALA B 1 25 ? 5.25 6.945 4.734 1 98.19 25 ALA B O 1
ATOM 738 N N . ALA B 1 26 ? 5.066 8.203 6.594 1 97.94 26 ALA B N 1
ATOM 739 C CA . ALA B 1 26 ? 4.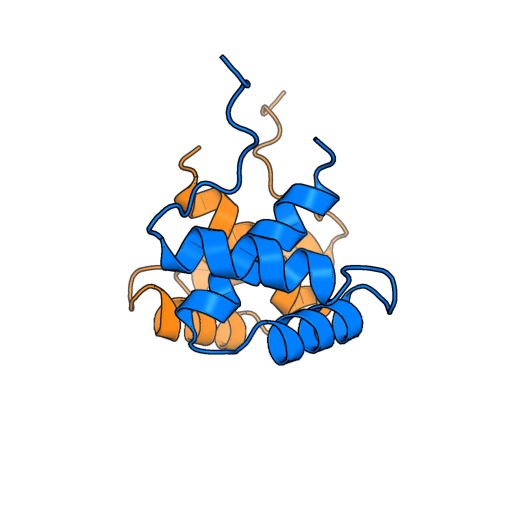77 9.43 5.871 1 97.94 26 ALA B CA 1
ATOM 740 C C . ALA B 1 26 ? 5.902 9.805 4.922 1 97.94 26 ALA B C 1
ATOM 742 O O . ALA B 1 26 ? 5.664 10.188 3.773 1 97.94 26 ALA B O 1
ATOM 743 N N . LYS B 1 27 ? 7.066 9.641 5.371 1 97.81 27 LYS B N 1
ATOM 744 C CA . LYS B 1 27 ? 8.227 9.953 4.547 1 97.81 27 LYS B CA 1
ATOM 745 C C . LYS B 1 27 ? 8.289 9.047 3.318 1 97.81 27 LYS B C 1
ATOM 747 O O . LYS B 1 27 ? 8.523 9.516 2.203 1 97.81 27 LYS B O 1
ATOM 752 N N . LYS B 1 28 ? 8.094 7.793 3.535 1 97.12 28 LYS B N 1
ATOM 753 C CA . LYS B 1 28 ? 8.156 6.828 2.441 1 97.12 28 LYS B CA 1
ATOM 754 C C . LYS B 1 28 ? 7.082 7.109 1.397 1 97.12 28 LYS B C 1
ATOM 756 O O . LYS B 1 28 ? 7.332 6.988 0.195 1 97.12 28 LYS B O 1
ATOM 761 N N . ILE B 1 29 ? 5.934 7.445 1.864 1 97.56 29 ILE B N 1
ATOM 762 C CA . ILE B 1 29 ? 4.832 7.754 0.958 1 97.56 29 ILE B CA 1
ATOM 763 C C . ILE B 1 29 ? 5.141 9.039 0.187 1 97.56 29 ILE B C 1
ATOM 765 O O . ILE B 1 29 ? 4.949 9.094 -1.029 1 97.56 29 ILE B O 1
ATOM 769 N N . CYS B 1 30 ? 5.672 10.039 0.854 1 97.75 30 CYS B N 1
ATOM 770 C CA . CYS B 1 30 ? 5.996 11.312 0.216 1 97.75 30 CYS B CA 1
ATOM 771 C C . CYS B 1 30 ? 7.117 11.141 -0.8 1 97.75 30 CYS B C 1
ATOM 773 O O . CYS B 1 30 ? 7.152 11.836 -1.817 1 97.75 30 CYS B O 1
ATOM 775 N N . ASP B 1 31 ? 7.965 10.211 -0.512 1 97 31 ASP B N 1
ATOM 776 C CA . ASP B 1 31 ? 9.047 9.922 -1.446 1 97 31 ASP B CA 1
ATOM 777 C C . ASP B 1 31 ? 8.5 9.438 -2.787 1 97 31 ASP B C 1
ATOM 779 O O . ASP B 1 31 ? 9.117 9.648 -3.83 1 97 31 ASP B O 1
ATOM 783 N N . VAL B 1 32 ? 7.387 8.836 -2.758 1 96.38 32 VAL B N 1
ATOM 784 C CA . VAL B 1 32 ? 6.836 8.219 -3.959 1 96.38 32 VAL B CA 1
ATOM 785 C C . VAL B 1 32 ? 5.789 9.133 -4.582 1 96.38 32 VAL B C 1
ATOM 787 O O . VAL B 1 32 ? 5.793 9.359 -5.797 1 96.38 32 VAL B O 1
ATOM 790 N N . TYR B 1 33 ? 4.957 9.766 -3.785 1 95.81 33 TYR B N 1
ATOM 791 C CA . TYR B 1 3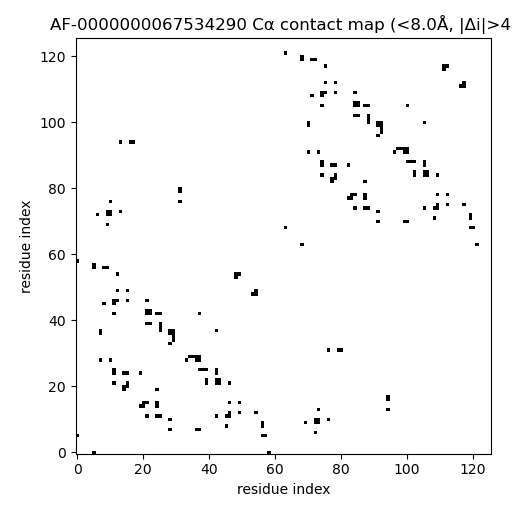3 ? 3.797 10.477 -4.301 1 95.81 33 TYR B CA 1
ATOM 792 C C . TYR B 1 33 ? 4.012 11.984 -4.242 1 95.81 33 TYR B C 1
ATOM 794 O O . TYR B 1 33 ? 3.232 12.758 -4.812 1 95.81 33 TYR B O 1
ATOM 802 N N . GLY B 1 34 ? 5.023 12.398 -3.557 1 94.94 34 GLY B N 1
ATOM 803 C CA . GLY B 1 34 ? 5.297 13.82 -3.424 1 94.94 34 GLY B CA 1
ATOM 804 C C . GLY B 1 34 ? 5.203 14.312 -1.993 1 94.94 34 GLY B C 1
ATOM 805 O O . GLY B 1 34 ? 4.52 13.711 -1.164 1 94.94 34 GLY B O 1
ATOM 806 N N . HIS B 1 35 ? 5.684 15.43 -1.725 1 92.19 35 HIS B N 1
ATOM 807 C CA . HIS B 1 35 ? 5.859 15.945 -0.372 1 92.19 35 HIS B CA 1
ATOM 808 C C . HIS B 1 35 ? 4.52 16.266 0.276 1 92.19 35 HIS B C 1
ATOM 810 O O . HIS B 1 35 ? 4.387 16.219 1.501 1 92.19 35 HIS B O 1
ATOM 816 N N . ASP B 1 36 ? 3.496 16.391 -0.51 1 93.19 36 ASP B N 1
ATOM 817 C CA . ASP B 1 36 ? 2.209 16.812 0.038 1 93.19 36 ASP B CA 1
ATOM 818 C C . ASP B 1 36 ? 1.218 15.648 0.05 1 93.19 36 ASP B C 1
ATOM 820 O O . ASP B 1 36 ? 0.019 15.844 0.253 1 93.19 36 ASP B O 1
ATOM 824 N N . ALA B 1 37 ? 1.789 14.477 -0.194 1 95.44 37 ALA B N 1
ATOM 825 C CA . ALA B 1 37 ? 0.898 13.32 -0.306 1 95.44 37 ALA B CA 1
ATOM 826 C C . ALA B 1 37 ? 0.214 13.023 1.025 1 95.44 37 ALA B C 1
ATOM 828 O O . ALA B 1 37 ? -0.976 12.703 1.06 1 95.44 37 ALA B O 1
ATOM 829 N N . VAL B 1 38 ? 0.937 13.07 2.162 1 96.94 38 VAL B N 1
ATOM 830 C CA . VAL B 1 38 ? 0.37 12.828 3.484 1 96.94 38 VAL B CA 1
ATOM 831 C C . VAL B 1 38 ? 1.212 13.531 4.543 1 96.94 38 VAL B C 1
ATOM 833 O O . VAL B 1 38 ? 2.443 13.531 4.469 1 96.94 38 VAL B O 1
ATOM 836 N N . SER B 1 39 ? 0.524 14.117 5.469 1 97.19 39 SER B N 1
ATOM 837 C CA . SER B 1 39 ? 1.224 14.742 6.586 1 97.19 39 SER B CA 1
ATOM 838 C C . SER B 1 39 ? 1.509 13.742 7.699 1 97.19 39 SER B C 1
ATOM 840 O O . SER B 1 39 ? 0.815 12.727 7.82 1 97.19 39 SER B O 1
ATOM 842 N N . ILE B 1 40 ? 2.41 14.094 8.422 1 97.44 40 ILE B N 1
ATOM 843 C CA . ILE B 1 40 ? 2.736 13.273 9.586 1 97.44 40 ILE B CA 1
ATOM 844 C C . ILE B 1 40 ? 1.529 13.195 10.516 1 97.44 40 ILE B C 1
ATOM 846 O O . ILE B 1 40 ? 1.237 12.133 11.07 1 97.44 40 ILE B O 1
ATOM 850 N N . ARG B 1 41 ? 0.835 14.297 10.648 1 97.44 41 ARG B N 1
ATOM 851 C CA . ARG B 1 41 ? -0.345 14.352 11.5 1 97.44 41 ARG B CA 1
ATOM 852 C C . ARG B 1 41 ? -1.393 13.336 11.055 1 97.44 41 ARG B C 1
ATOM 854 O O . ARG B 1 41 ? -1.921 12.578 11.875 1 97.44 41 ARG B O 1
ATOM 861 N N . VAL B 1 42 ? -1.61 13.305 9.828 1 96.69 42 VAL B N 1
ATOM 862 C CA . VAL B 1 42 ? -2.584 12.367 9.273 1 96.69 42 VAL B CA 1
ATOM 863 C C . VAL B 1 42 ? -2.105 10.938 9.484 1 96.69 42 VAL B C 1
ATOM 865 O O . VAL B 1 42 ? -2.875 10.07 9.914 1 96.69 42 VAL B O 1
ATOM 868 N N . ALA B 1 43 ? -0.848 10.711 9.219 1 97.94 43 ALA B N 1
ATOM 869 C CA . ALA B 1 43 ? -0.293 9.375 9.43 1 97.94 43 ALA B CA 1
ATOM 870 C C . ALA B 1 43 ? -0.457 8.938 10.883 1 97.94 43 ALA B C 1
ATOM 872 O O . ALA B 1 43 ? -0.819 7.789 11.148 1 97.94 43 ALA B O 1
ATOM 873 N N . GLN B 1 44 ? -0.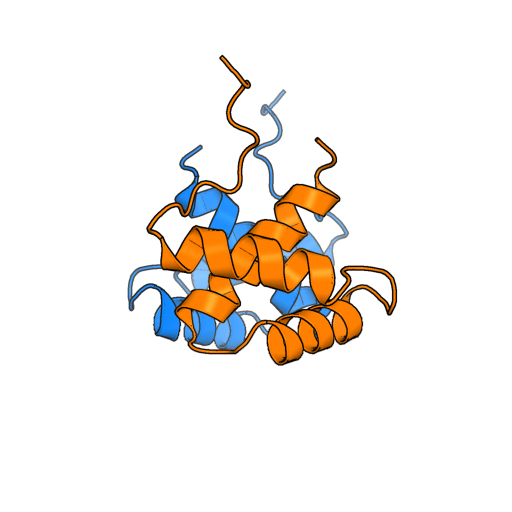273 9.852 11.773 1 98.25 44 GLN B N 1
ATOM 874 C CA . GLN B 1 44 ? -0.38 9.539 13.195 1 98.25 44 GLN B CA 1
ATOM 875 C C . GLN B 1 44 ? -1.816 9.195 13.578 1 98.25 44 GLN B C 1
ATOM 877 O O . GLN B 1 44 ? -2.049 8.297 14.398 1 98.25 44 GLN B O 1
ATOM 882 N N . ILE B 1 45 ? -2.68 9.914 13.086 1 97.12 45 ILE B N 1
ATOM 883 C CA . ILE B 1 45 ? -4.09 9.664 13.367 1 97.12 45 ILE B CA 1
ATOM 884 C C . ILE B 1 45 ? -4.457 8.242 12.938 1 97.12 45 ILE B C 1
ATOM 886 O O . ILE B 1 45 ? -5.07 7.5 13.703 1 97.12 45 ILE B O 1
ATOM 890 N N . TRP B 1 46 ? -4.09 7.832 11.797 1 96.75 46 TRP B N 1
ATOM 891 C CA . TRP B 1 46 ? -4.414 6.508 11.273 1 96.75 46 TRP B CA 1
ATOM 892 C C . TRP B 1 46 ? -3.658 5.426 12.047 1 96.75 46 TRP B C 1
ATOM 894 O O . TRP B 1 46 ? -4.203 4.352 12.32 1 96.75 46 TRP B O 1
ATOM 904 N N . PHE B 1 47 ? -2.469 5.711 12.398 1 97.38 47 PHE B N 1
ATOM 905 C CA . PHE B 1 47 ? -1.696 4.75 13.172 1 97.38 47 PHE B CA 1
ATOM 906 C C . PHE B 1 47 ? -2.348 4.5 14.531 1 97.38 47 PHE B C 1
ATOM 908 O O . PHE B 1 47 ? -2.33 3.375 15.039 1 97.38 47 PHE B O 1
ATOM 915 N N . LYS B 1 48 ? -2.84 5.562 15.125 1 97.12 48 LYS B N 1
ATOM 916 C CA . LYS B 1 48 ? -3.562 5.398 16.375 1 97.12 48 LYS B CA 1
ATOM 917 C C . LYS B 1 48 ? -4.797 4.52 16.203 1 97.12 48 LYS B C 1
ATOM 919 O O . LYS B 1 48 ? -5.09 3.67 17.047 1 97.12 48 LYS B O 1
ATOM 924 N N . ARG B 1 49 ? -5.418 4.707 15.133 1 95.62 49 ARG B N 1
ATOM 925 C CA . ARG B 1 49 ? -6.578 3.885 14.812 1 95.62 49 ARG B CA 1
ATOM 926 C C . ARG B 1 49 ? -6.184 2.422 14.641 1 95.62 49 ARG B C 1
ATOM 928 O O . ARG B 1 49 ? -6.848 1.526 15.164 1 95.62 49 ARG B O 1
ATOM 935 N N . PHE B 1 50 ? -5.16 2.18 13.938 1 96.44 50 PHE B N 1
ATOM 936 C CA . PHE B 1 50 ? -4.68 0.821 13.711 1 96.44 50 PHE B CA 1
ATOM 937 C C . PHE B 1 50 ? -4.215 0.191 15.023 1 96.44 50 PHE B C 1
ATOM 939 O O . PHE B 1 50 ? -4.398 -1.008 15.234 1 96.44 50 PHE B O 1
ATOM 946 N N . GLN B 1 51 ? -3.648 0.99 15.859 1 96.56 51 GLN B N 1
ATOM 947 C CA . GLN B 1 51 ? -3.168 0.516 17.156 1 96.56 51 GLN B CA 1
ATOM 948 C C . GLN B 1 51 ? -4.328 0.066 18.031 1 96.56 51 GLN B C 1
ATOM 950 O O . GLN B 1 51 ? -4.176 -0.849 18.844 1 96.56 51 GLN B O 1
ATOM 955 N N . SER B 1 52 ? -5.492 0.66 17.844 1 95.75 52 SER B N 1
ATOM 956 C CA . SER B 1 52 ? -6.672 0.33 18.625 1 95.75 52 SER B CA 1
ATOM 957 C C . SER B 1 52 ? -7.375 -0.909 18.094 1 95.75 52 SER B C 1
ATOM 959 O O . SER B 1 52 ? -8.328 -1.406 18.688 1 95.75 52 SER B O 1
ATOM 961 N N . GLY B 1 53 ? -6.969 -1.363 16.922 1 93.25 53 GLY B N 1
ATOM 962 C CA . GLY B 1 53 ? -7.516 -2.586 16.359 1 93.25 53 GLY B CA 1
ATOM 963 C C . GLY B 1 53 ? -8.492 -2.332 15.234 1 93.25 53 GLY B C 1
ATOM 964 O O . GLY B 1 53 ? -9.094 -3.27 14.695 1 93.25 53 GLY B O 1
ATOM 965 N N . ASN B 1 54 ? -8.609 -0.994 14.891 1 91.94 54 ASN B N 1
ATOM 966 C CA . ASN B 1 54 ? -9.469 -0.636 13.773 1 91.94 54 ASN B CA 1
ATOM 967 C C . ASN B 1 54 ? -8.68 -0.534 12.469 1 91.94 54 ASN B C 1
ATOM 969 O O . ASN B 1 54 ? -8.047 0.489 12.195 1 91.94 54 ASN B O 1
ATOM 973 N N . PHE B 1 55 ? -8.805 -1.445 11.57 1 90.38 55 PHE B N 1
ATOM 974 C CA . PHE B 1 55 ? -8.023 -1.484 10.344 1 90.38 55 PHE B CA 1
ATOM 975 C C . PHE B 1 55 ? -8.891 -1.158 9.133 1 90.38 55 PHE B C 1
ATOM 977 O O . PHE B 1 55 ? -8.484 -1.393 7.992 1 90.38 55 PHE B O 1
ATOM 984 N N . ASN B 1 56 ? -10.062 -0.658 9.398 1 88.19 56 ASN B N 1
ATOM 985 C CA . ASN B 1 56 ? -10.93 -0.283 8.289 1 88.19 56 ASN B CA 1
ATOM 986 C C . ASN B 1 56 ? -10.539 1.076 7.711 1 88.19 56 ASN B C 1
ATOM 988 O O . ASN B 1 56 ? -10.625 2.096 8.398 1 88.19 56 ASN B O 1
ATOM 992 N N . VAL B 1 57 ? -10.086 0.987 6.523 1 88.62 57 VAL B N 1
ATOM 993 C CA . VAL B 1 57 ? -9.57 2.213 5.918 1 88.62 57 VAL B CA 1
ATOM 994 C C . VAL B 1 57 ? -10.68 2.889 5.109 1 88.62 57 VAL B C 1
ATOM 996 O O . VAL B 1 57 ? -10.492 3.988 4.586 1 88.62 57 VAL B O 1
ATOM 999 N N . LYS B 1 58 ? -11.852 2.176 4.918 1 78.31 58 LYS B N 1
ATOM 1000 C CA . LYS B 1 58 ? -12.953 2.773 4.168 1 78.31 58 LYS B CA 1
ATOM 1001 C C . LYS B 1 58 ? -13.875 3.574 5.086 1 78.31 58 LYS B C 1
ATOM 1003 O O . LYS B 1 58 ? -14.023 3.244 6.266 1 78.31 58 LYS B O 1
ATOM 1008 N N . ASP B 1 59 ? -14.195 4.859 4.754 1 65.62 59 ASP B N 1
ATOM 1009 C CA . ASP B 1 59 ? -15.047 5.73 5.555 1 65.62 59 ASP B CA 1
ATOM 1010 C C . ASP B 1 59 ? -16.328 5.012 5.969 1 65.62 59 ASP B C 1
ATOM 1012 O O . ASP B 1 59 ? -17.078 4.516 5.117 1 65.62 59 ASP B O 1
ATOM 1016 N N . THR B 1 60 ? -16.234 4.227 7.02 1 54.62 60 THR B N 1
ATOM 1017 C CA . THR B 1 60 ? -17.562 3.805 7.473 1 54.62 60 THR B CA 1
ATOM 1018 C C . THR B 1 60 ? -18.531 4.988 7.508 1 54.62 60 THR B C 1
ATOM 1020 O O . THR B 1 60 ? -18.109 6.121 7.777 1 54.62 60 THR B O 1
ATOM 1023 N N . PRO B 1 61 ? -19.734 4.824 6.715 1 50.41 61 PRO B N 1
ATOM 1024 C CA . PRO B 1 61 ? -20.75 5.852 6.938 1 50.41 61 PRO B CA 1
ATOM 1025 C C . PRO B 1 61 ? -20.953 6.18 8.414 1 50.41 61 PRO B C 1
ATOM 1027 O O . PRO B 1 61 ? -20.859 5.293 9.266 1 50.41 61 PRO B O 1
ATOM 1030 N N . ARG B 1 62 ? -20.422 7.359 8.875 1 45.19 62 ARG B N 1
ATOM 1031 C CA . ARG B 1 62 ? -20.984 7.762 10.164 1 45.19 62 ARG B CA 1
ATOM 1032 C C . ARG B 1 62 ? -22.438 7.324 10.297 1 45.19 62 ARG B C 1
ATOM 1034 O O . ARG B 1 62 ? -23.25 7.617 9.422 1 45.19 62 ARG B O 1
ATOM 1041 N N . SER B 1 63 ? -22.672 6.129 10.828 1 35.88 63 SER B N 1
ATOM 1042 C CA . SER B 1 63 ? -24.078 6.059 11.188 1 35.88 63 SER B CA 1
ATOM 1043 C C . SER B 1 63 ? -24.578 7.383 11.773 1 35.88 63 SER B C 1
ATO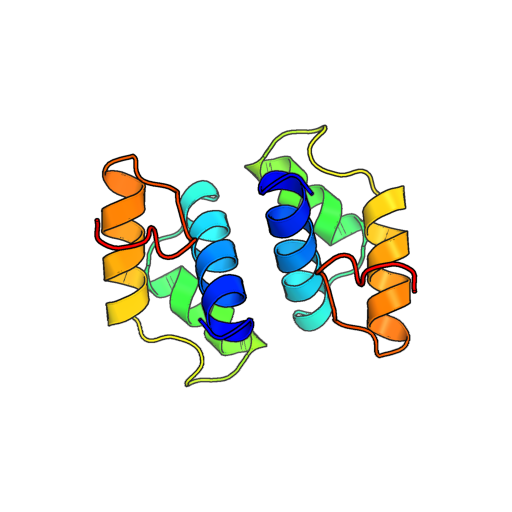M 1045 O O . SER B 1 63 ? -23.828 8.07 12.469 1 35.88 63 SER B O 1
#

Nearest PDB structures (foldseek):
  7s03-assembly1_A-2  TM=8.907E-01  e=1.070E-03  Homo sapiens
  5hoo-assembly1_B  TM=9.143E-01  e=2.270E-03  Drosophila mauritiana
  5hoo-assembly1_A  TM=9.142E-01  e=4.047E-03  Drosophila mauritiana
  4u7b-assembly2_G-2  TM=9.188E-01  e=1.214E-02  Drosophila mauritiana
  4r79-assembly1_B  TM=9.027E-01  e=2.166E-02  Drosophila mauritiana

Radius of gyration: 14.28 Å; Cα contacts (8 Å, |Δi|>4): 118; chains: 2; bounding box: 35×34×39 Å

Solvent-accessible surface area (backbone atoms only — not comparable to full-atom values): 7314 Å² total; per-residue (Å²): 132,59,70,64,57,47,45,50,43,46,48,48,49,51,35,50,70,64,66,51,53,38,61,58,42,25,50,57,48,17,72,61,69,31,81,79,64,48,48,51,66,58,33,40,55,53,47,54,37,44,73,74,70,50,79,73,70,64,83,66,74,78,121,131,59,71,65,56,49,45,50,44,47,49,47,50,50,32,50,68,64,65,50,53,39,60,58,41,25,50,56,48,17,72,62,69,32,82,81,64,48,49,50,69,57,34,40,54,52,46,52,38,43,72,73,70,50,77,74,69,64,82,66,75,78,123

Secondary structure (DSSP, 8-state):
--HHHHHHHHHHHHHHHHT--HHHHHHHHHHHH-TTS--HHHHHHHHHHHHTT----S-----/--HHHHHHHHHHHHHHHHT--HHHHHHHHHHHH-TTS--HHHHHHHHHHHHTT----S-----

pLDDT: mean 90.77, std 13.64, range [35.88, 98.31]

Foldseek 3Di:
DDPLQLVLLVQLLVCLVVPHALVVSLVVVCVPVNNVSDDSVRSNVSSVCVVVVHSDSDPDPPD/DDPLQLVLLVQLLVCLVVPHDLVVSLVVVCVPPNNVSDDSVRSNVSSVCVVVVHSDSDPDPPD

InterPro domains:
  IPR041426 Mos1 transposase, HTH domain [PF17906] (5-54)
  IPR052709 Transposase-Methyltransferase Hybrid [PTHR46060] (1-63)

Organism: Camponotus floridanus (NCBI:txid104421)